Protein AF-A0A9D0Y1A6-F1 (afdb_monomer)

Solvent-accessible surface area (backbone atoms only — not comparable to full-atom values): 5942 Å² total; per-residue (Å²): 106,74,71,55,54,55,48,52,51,50,55,50,51,55,49,52,51,49,52,53,49,53,52,51,54,51,51,54,50,53,52,51,53,51,52,54,50,51,52,52,51,51,55,49,52,53,51,54,50,52,53,52,52,51,48,53,52,53,51,50,50,54,50,50,49,65,60,45,51,59,54,52,51,53,51,50,53,53,50,49,58,61,72,64,57,54,65,71,62,52,53,50,52,48,52,52,51,51,50,53,52,44,69,72,73,51,85,120

Foldseek 3Di:
DVVVVVVVVVVVVVVVVVVVVVVVVVVVVVVVVV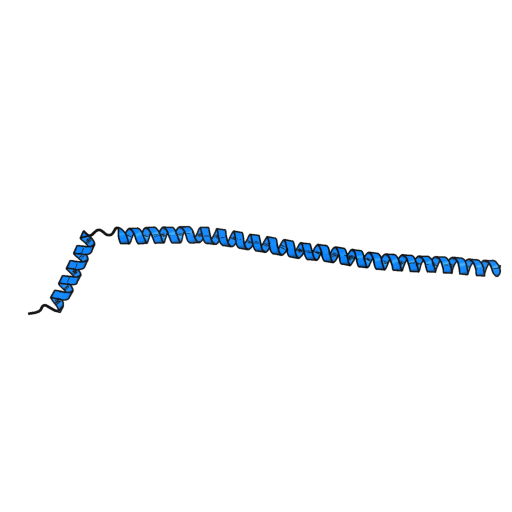VVVVVVVVVVVVVVVVVVVVVVVVVVVVVCCVVVVVVVVVVVVVVVVVVPPDVVVVVVVVVVVVCVVCVVPVPD

Structure (mmCIF, N/CA/C/O backbone):
data_AF-A0A9D0Y1A6-F1
#
_entry.id   AF-A0A9D0Y1A6-F1
#
loop_
_atom_site.group_PDB
_atom_site.id
_atom_site.type_symbol
_atom_site.label_atom_id
_atom_site.label_alt_id
_atom_site.label_comp_id
_atom_site.label_asym_id
_atom_site.label_entity_id
_atom_site.label_seq_id
_atom_site.pdbx_PDB_ins_code
_atom_site.Cartn_x
_atom_site.Cartn_y
_atom_site.Cartn_z
_atom_site.occupancy
_atom_site.B_iso_or_equiv
_atom_site.auth_seq_id
_atom_site.auth_comp_id
_atom_site.auth_asym_id
_atom_site.auth_atom_id
_atom_site.pdbx_PDB_model_num
ATOM 1 N N . MET A 1 1 ? -35.001 5.850 66.887 1.00 63.34 1 MET A N 1
ATOM 2 C CA . MET A 1 1 ? -33.701 5.145 66.980 1.00 63.34 1 MET A CA 1
ATOM 3 C C . MET A 1 1 ? -33.624 3.909 66.078 1.00 63.34 1 MET A C 1
ATOM 5 O O . MET A 1 1 ? -33.193 4.070 64.949 1.00 63.34 1 MET A O 1
ATOM 9 N N . ALA A 1 2 ? -34.078 2.707 66.466 1.00 77.06 2 ALA 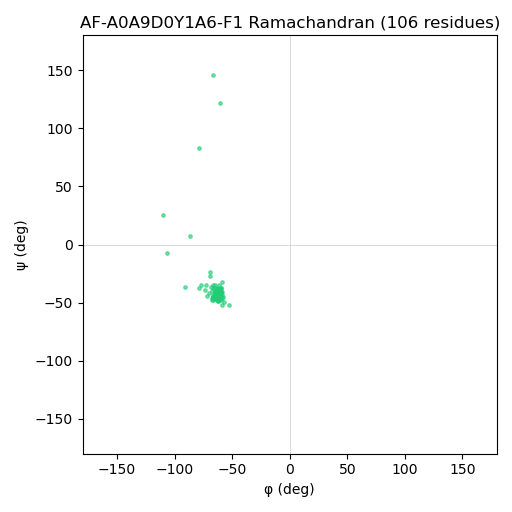A N 1
ATOM 10 C CA . ALA A 1 2 ? -33.880 1.499 65.633 1.00 77.06 2 ALA A CA 1
ATOM 11 C C . ALA A 1 2 ? -34.563 1.553 64.245 1.00 77.06 2 ALA A C 1
ATOM 13 O O . ALA A 1 2 ? -33.975 1.169 63.241 1.00 77.06 2 ALA A O 1
ATOM 14 N N . LYS A 1 3 ? -35.787 2.095 64.168 1.00 81.19 3 LYS A N 1
ATOM 15 C CA . LYS A 1 3 ? -36.520 2.270 62.897 1.00 81.19 3 LYS A CA 1
ATOM 16 C C . LYS A 1 3 ? -35.868 3.281 61.945 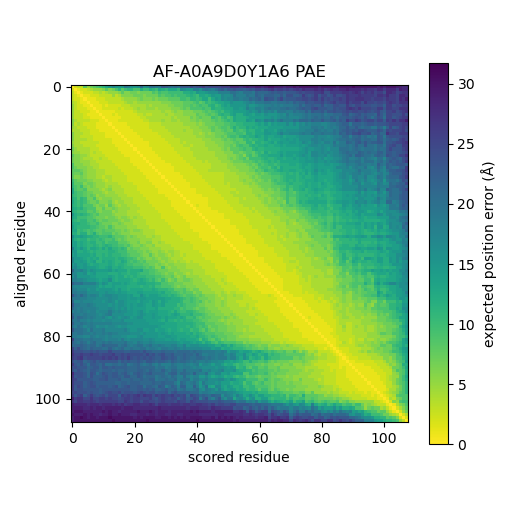1.00 81.19 3 LYS A C 1
ATOM 18 O O . LYS A 1 3 ? -35.932 3.097 60.736 1.00 81.19 3 LYS A O 1
ATOM 23 N N . GLU A 1 4 ? -35.257 4.333 62.483 1.00 84.50 4 GLU A N 1
ATOM 24 C CA . GLU A 1 4 ? -34.555 5.353 61.687 1.00 84.50 4 GLU A CA 1
ATOM 25 C C . GLU A 1 4 ? -33.231 4.815 61.153 1.00 84.50 4 GLU A C 1
ATOM 27 O O . GLU A 1 4 ? -32.922 5.036 59.989 1.00 84.50 4 GLU A O 1
ATOM 32 N N . ALA A 1 5 ? -32.503 4.035 61.959 1.00 86.00 5 ALA A N 1
ATOM 33 C CA . ALA A 1 5 ? -31.289 3.358 61.515 1.00 86.00 5 ALA A CA 1
ATOM 34 C C . ALA A 1 5 ? -31.573 2.381 60.361 1.00 86.00 5 ALA A C 1
ATOM 36 O O . ALA A 1 5 ? -30.872 2.400 59.356 1.00 86.00 5 ALA A O 1
ATOM 37 N N . ILE A 1 6 ? -32.648 1.588 60.457 1.00 86.62 6 ILE A N 1
ATOM 38 C CA . ILE A 1 6 ? -33.062 0.672 59.379 1.00 86.62 6 ILE A CA 1
ATOM 39 C C . ILE A 1 6 ? -33.441 1.441 58.107 1.00 86.62 6 ILE A C 1
ATOM 41 O O . ILE A 1 6 ? -33.084 1.023 57.009 1.00 86.62 6 ILE A O 1
ATOM 45 N N . LYS A 1 7 ? -34.149 2.569 58.241 1.00 91.69 7 LYS A N 1
ATOM 46 C CA . LYS A 1 7 ? -34.519 3.399 57.090 1.00 91.69 7 LYS A CA 1
ATOM 47 C C . LYS A 1 7 ? -33.286 4.009 56.416 1.00 91.69 7 LYS A C 1
ATOM 49 O O . LYS A 1 7 ? -33.169 3.918 55.205 1.00 91.69 7 LYS A O 1
ATOM 54 N N . SER A 1 8 ? -32.345 4.530 57.203 1.00 91.31 8 SER A N 1
ATOM 55 C CA . SER A 1 8 ? -31.084 5.074 56.690 1.00 91.31 8 SER A CA 1
ATOM 56 C C . SER A 1 8 ? -30.266 4.027 55.938 1.00 91.31 8 SER A C 1
ATOM 58 O O . SER A 1 8 ? -29.726 4.341 54.887 1.00 91.31 8 SER A O 1
ATOM 60 N N . ILE A 1 9 ? -30.189 2.792 56.446 1.00 90.69 9 ILE A N 1
ATOM 61 C CA . ILE A 1 9 ? -29.485 1.698 55.761 1.00 90.69 9 ILE A CA 1
ATOM 62 C C . ILE A 1 9 ? -30.143 1.407 54.413 1.00 90.69 9 ILE A C 1
ATOM 64 O O . ILE A 1 9 ? -29.447 1.301 53.410 1.00 90.69 9 ILE A O 1
ATOM 68 N N . LYS A 1 10 ? -31.477 1.337 54.376 1.00 93.50 10 LYS A N 1
ATOM 69 C CA . LYS A 1 10 ? -32.219 1.086 53.140 1.00 93.50 10 LYS A CA 1
ATOM 70 C C . LYS A 1 10 ? -32.032 2.203 52.107 1.00 93.50 10 LYS A C 1
ATOM 72 O O . LYS A 1 10 ? -31.816 1.914 50.937 1.00 93.50 10 LYS A O 1
ATOM 77 N N . ASP A 1 11 ? -32.067 3.460 52.545 1.00 94.44 11 ASP A N 1
ATOM 78 C CA . ASP A 1 11 ? -31.848 4.612 51.666 1.00 94.44 11 ASP A CA 1
ATOM 79 C C . ASP A 1 11 ? -30.415 4.592 51.083 1.00 94.44 11 ASP A C 1
A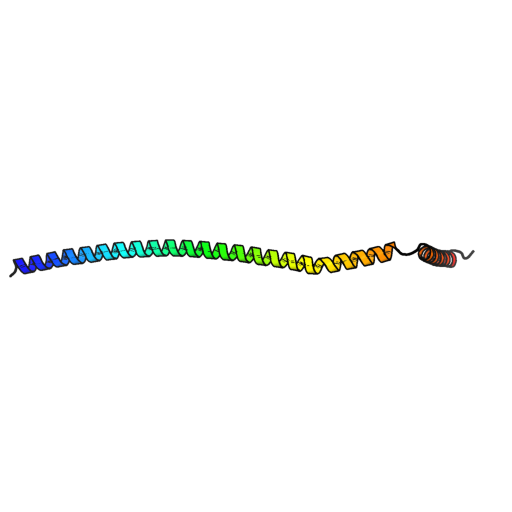TOM 81 O O . ASP A 1 11 ? -30.224 4.845 49.893 1.00 94.44 11 ASP A O 1
ATOM 85 N N . THR A 1 12 ? -29.412 4.210 51.886 1.00 93.44 12 THR A N 1
ATOM 86 C CA . THR A 1 12 ? -28.028 4.015 51.418 1.00 93.44 12 THR A CA 1
ATOM 87 C C . THR A 1 12 ? -27.891 2.824 50.463 1.00 93.44 12 THR A C 1
ATOM 89 O O . THR A 1 12 ? -27.171 2.922 49.472 1.00 93.44 12 THR A O 1
ATOM 92 N N . GLU A 1 13 ? -28.577 1.705 50.709 1.00 93.50 13 GLU A N 1
ATOM 93 C CA . GLU A 1 13 ? -28.586 0.552 49.794 1.00 93.50 13 GLU A CA 1
ATOM 94 C C . GLU A 1 13 ? -29.163 0.920 48.421 1.00 93.50 13 GLU A C 1
ATOM 96 O O . GLU A 1 13 ? -28.582 0.564 47.393 1.00 93.50 13 GLU A O 1
ATOM 101 N N . ASP A 1 14 ? -30.266 1.671 48.393 1.00 95.19 14 ASP A N 1
ATOM 102 C CA . ASP A 1 14 ? -30.880 2.145 47.151 1.00 95.19 14 ASP A CA 1
ATOM 103 C C . ASP A 1 14 ? -29.952 3.122 46.401 1.00 95.19 14 ASP A C 1
ATOM 105 O O . ASP A 1 14 ? -29.842 3.067 45.171 1.00 95.19 14 ASP A O 1
ATOM 109 N N . GLU A 1 15 ? -29.223 3.977 47.123 1.00 95.69 15 GLU A N 1
ATOM 110 C CA . GLU A 1 15 ? -28.238 4.891 46.539 1.00 95.69 15 GLU A CA 1
ATOM 111 C C . GLU A 1 15 ? -27.033 4.152 45.939 1.00 95.69 15 GLU A C 1
ATOM 113 O O . GLU A 1 15 ? -26.651 4.422 44.797 1.00 95.69 15 GLU A O 1
ATOM 118 N N . VAL A 1 16 ? -26.482 3.168 46.654 1.00 95.00 16 VAL A N 1
ATOM 119 C CA . VAL A 1 16 ? -25.402 2.307 46.148 1.00 95.00 16 VAL A CA 1
ATOM 120 C C . VAL A 1 16 ? -25.856 1.533 44.914 1.00 95.00 16 VAL A C 1
ATOM 122 O O . VAL A 1 16 ? -25.102 1.404 43.949 1.00 95.00 16 VAL A O 1
ATOM 125 N N . LYS A 1 17 ? -27.102 1.053 44.905 1.00 95.94 17 LYS A N 1
ATOM 126 C CA . LYS A 1 17 ? -27.661 0.329 43.765 1.00 95.94 17 LYS A CA 1
ATOM 127 C C . LYS A 1 17 ? -27.768 1.211 42.522 1.00 95.94 17 LYS A C 1
ATOM 129 O O . LYS A 1 17 ? -27.405 0.752 41.441 1.00 95.94 17 LYS A O 1
ATOM 134 N N . ARG A 1 18 ? -28.190 2.474 42.668 1.00 96.31 18 ARG A N 1
ATOM 135 C CA . ARG A 1 18 ? -28.157 3.447 41.560 1.00 96.31 18 ARG A CA 1
ATOM 136 C C . ARG A 1 18 ? -26.738 3.708 41.078 1.00 96.31 18 ARG A C 1
ATOM 138 O O . ARG A 1 18 ? -26.505 3.620 39.881 1.00 96.31 18 ARG A O 1
ATOM 145 N N . MET A 1 19 ? -25.792 3.956 41.987 1.00 96.31 19 MET A N 1
ATOM 146 C CA . MET A 1 19 ? -24.395 4.204 41.605 1.00 96.31 19 MET A CA 1
ATOM 147 C C . MET A 1 19 ? -23.795 3.028 40.828 1.00 96.31 19 MET A C 1
ATOM 149 O O . MET A 1 19 ? -23.104 3.233 39.834 1.00 96.31 19 MET A O 1
ATOM 153 N N . LEU A 1 20 ? -24.079 1.789 41.241 1.00 95.88 20 LEU A N 1
ATOM 154 C CA . LEU A 1 20 ? -23.642 0.596 40.513 1.00 95.88 20 LEU A CA 1
ATOM 155 C C . LEU A 1 20 ? -24.265 0.510 39.119 1.00 95.88 20 LEU A C 1
ATOM 157 O O . LEU A 1 20 ? -23.587 0.128 38.163 1.00 95.88 20 LEU A O 1
ATOM 161 N N . GLN A 1 21 ? -25.543 0.861 38.998 1.00 96.56 21 GLN A N 1
ATOM 162 C CA . GLN A 1 21 ? -26.249 0.838 37.726 1.00 96.56 21 GLN A CA 1
ATOM 163 C C . GLN A 1 21 ? -25.697 1.902 36.765 1.00 96.56 21 GLN A C 1
ATOM 165 O O . GLN A 1 21 ? -25.315 1.567 3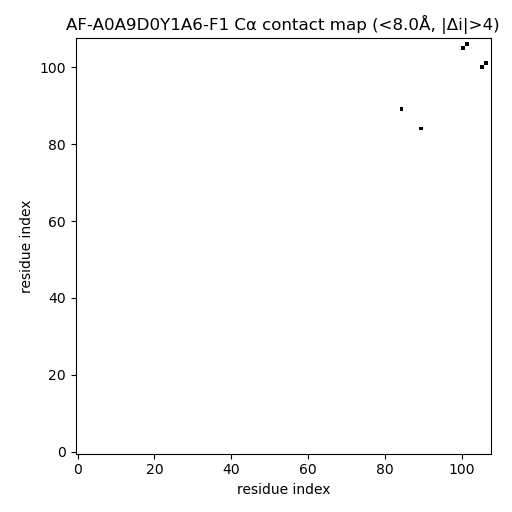5.647 1.00 96.56 21 GLN A O 1
ATOM 170 N N . GLU A 1 22 ? -25.525 3.138 37.239 1.00 96.62 22 GLU A N 1
ATOM 171 C CA . GLU A 1 22 ? -24.919 4.240 36.481 1.00 96.62 22 GLU A CA 1
ATOM 172 C C . GLU A 1 22 ? -23.479 3.922 36.058 1.00 96.62 22 GLU A C 1
ATOM 174 O O . GLU A 1 22 ? -23.109 4.133 34.904 1.00 96.62 22 GLU A O 1
ATOM 179 N N . ALA A 1 23 ? -22.666 3.355 36.955 1.00 96.19 23 ALA A N 1
ATOM 180 C CA . ALA A 1 23 ? -21.298 2.952 36.634 1.00 96.19 23 ALA A CA 1
ATOM 181 C C . ALA A 1 23 ? -21.257 1.848 35.566 1.00 96.19 23 ALA A C 1
ATOM 183 O O . ALA A 1 23 ? -20.392 1.861 34.688 1.00 96.19 23 ALA A O 1
ATOM 184 N N . THR A 1 24 ? -22.202 0.906 35.617 1.00 96.00 24 THR A N 1
ATOM 185 C CA . THR A 1 24 ? -22.308 -0.172 34.625 1.00 96.00 24 THR A CA 1
ATOM 186 C C . THR A 1 24 ? -22.708 0.383 33.260 1.00 96.00 24 THR A C 1
ATOM 188 O O . THR A 1 24 ? -22.081 0.050 32.255 1.00 96.00 24 THR A O 1
ATOM 191 N N . GLU A 1 25 ? -23.706 1.266 33.215 1.00 96.62 25 GLU A N 1
ATOM 192 C CA . GLU A 1 25 ? -24.154 1.918 31.980 1.00 96.62 25 GLU A CA 1
ATOM 193 C C . GLU A 1 25 ? -23.049 2.793 31.370 1.00 96.62 25 GLU A C 1
ATOM 195 O O . GLU A 1 25 ? -22.779 2.708 30.171 1.00 96.62 25 GLU A O 1
ATOM 200 N N . ALA A 1 26 ? -22.336 3.563 32.196 1.00 96.62 26 ALA A N 1
ATOM 201 C CA . ALA A 1 26 ? -21.199 4.366 31.756 1.00 96.62 26 ALA A CA 1
ATOM 202 C C . ALA A 1 26 ? -20.059 3.503 31.193 1.00 96.62 26 ALA A C 1
ATOM 204 O O . ALA A 1 26 ? -19.461 3.859 30.177 1.00 96.62 26 ALA A O 1
ATOM 205 N N . ALA A 1 27 ? -19.774 2.352 31.809 1.00 96.44 27 ALA A N 1
ATOM 206 C CA . ALA A 1 27 ? -18.753 1.427 31.323 1.00 96.44 27 ALA A CA 1
ATOM 207 C C . ALA A 1 27 ? -19.120 0.824 29.958 1.00 96.44 27 ALA A C 1
ATOM 209 O O . ALA A 1 27 ? -18.263 0.737 29.075 1.00 96.44 27 ALA A O 1
ATOM 210 N N . VAL A 1 28 ? -20.387 0.440 29.762 1.00 97.00 28 VAL A N 1
ATOM 211 C CA . VAL A 1 28 ? -20.878 -0.056 28.465 1.00 97.00 28 VAL A CA 1
ATOM 212 C C . VAL A 1 28 ? -20.751 1.029 27.402 1.00 97.00 28 VAL A C 1
ATOM 214 O O . VAL A 1 28 ? -20.149 0.786 26.359 1.00 97.00 28 VAL A O 1
ATOM 217 N N . LYS A 1 29 ? -21.221 2.244 27.700 1.00 97.19 29 LYS A N 1
ATOM 218 C CA . LYS A 1 29 ? -21.152 3.369 26.767 1.00 97.19 29 LYS A CA 1
ATOM 219 C C . LYS A 1 29 ? -19.711 3.718 26.389 1.00 97.19 29 LYS A C 1
ATOM 221 O O . LYS A 1 29 ? -19.402 3.872 25.214 1.00 97.19 29 LYS A O 1
ATOM 226 N N . SER A 1 30 ? -18.810 3.772 27.370 1.00 96.88 30 SER A N 1
ATOM 227 C CA . SER A 1 30 ? -17.388 4.038 27.129 1.00 96.88 30 SER A CA 1
ATOM 228 C C . SER A 1 30 ? -16.752 2.978 26.226 1.00 96.88 30 SER A C 1
ATOM 230 O O . SER A 1 30 ? -15.952 3.307 25.350 1.00 96.88 30 SER A O 1
ATOM 232 N N . LYS A 1 31 ? -17.132 1.706 26.394 1.00 96.75 31 LYS A N 1
ATOM 233 C CA . LYS A 1 31 ? -16.673 0.624 25.521 1.00 96.75 31 LYS A CA 1
ATOM 234 C C . LYS A 1 31 ? -17.189 0.792 24.091 1.00 96.75 31 LYS A C 1
ATOM 236 O O . LYS A 1 31 ? -16.423 0.590 23.154 1.00 96.75 31 LYS A O 1
ATOM 241 N N . GLU A 1 32 ? -18.461 1.132 23.917 1.00 96.88 32 GLU A N 1
ATOM 242 C CA . GLU A 1 32 ? -19.061 1.347 22.594 1.00 96.88 32 GLU A CA 1
ATOM 243 C C . GLU A 1 32 ? -18.416 2.533 21.869 1.00 96.88 32 GLU A C 1
ATOM 245 O O . GLU A 1 32 ? -17.995 2.386 20.722 1.00 96.88 32 GLU A O 1
ATOM 250 N N . GLU A 1 33 ? -18.233 3.661 22.560 1.00 97.06 33 GLU A N 1
ATOM 251 C CA . GLU A 1 33 ? -17.541 4.844 22.031 1.00 97.06 33 GLU A CA 1
ATOM 252 C C . GLU A 1 33 ? -16.095 4.514 21.622 1.00 97.06 33 GLU A C 1
ATOM 254 O O . GLU A 1 33 ? -15.635 4.934 20.559 1.00 97.06 33 GLU A O 1
ATOM 259 N N . ALA A 1 34 ? -15.385 3.711 22.422 1.00 96.56 34 ALA A N 1
ATOM 260 C CA . ALA A 1 34 ? -14.030 3.271 22.097 1.00 96.56 34 ALA A CA 1
ATOM 261 C C . ALA A 1 34 ? -13.985 2.369 20.851 1.00 96.56 34 ALA A C 1
ATOM 263 O O . ALA A 1 34 ? -13.073 2.501 20.036 1.00 96.56 34 ALA A O 1
ATOM 264 N N . ILE A 1 35 ? -14.962 1.471 20.684 1.00 96.88 35 ILE A N 1
ATOM 265 C CA . ILE A 1 35 ? -15.069 0.609 19.497 1.00 96.88 35 ILE A CA 1
ATOM 266 C C . ILE A 1 35 ? -15.369 1.450 18.253 1.00 96.88 35 ILE A C 1
ATOM 268 O O . ILE A 1 35 ? -14.729 1.257 17.221 1.00 96.88 35 ILE A O 1
ATOM 272 N N . GLU A 1 36 ? -16.304 2.398 18.345 1.00 97.44 36 GLU A N 1
ATOM 273 C CA . GLU A 1 36 ? -16.645 3.282 17.229 1.00 97.44 36 GLU A CA 1
ATOM 274 C C . GLU A 1 36 ? -15.445 4.144 16.816 1.00 97.44 36 GLU A C 1
ATOM 276 O O . GLU A 1 36 ? -15.134 4.258 15.628 1.00 97.44 36 GLU A O 1
ATOM 281 N N . PHE A 1 37 ? -14.738 4.719 17.791 1.00 97.19 37 PHE A N 1
ATOM 282 C CA . PHE A 1 37 ? -13.537 5.507 17.537 1.00 97.19 37 PHE A CA 1
ATOM 283 C C . PHE A 1 37 ? -12.432 4.666 16.887 1.00 97.19 37 PHE A C 1
ATOM 285 O O . PHE A 1 37 ? -11.841 5.092 15.897 1.00 97.19 37 PHE A O 1
ATOM 292 N N . ALA A 1 38 ? -12.193 3.453 17.391 1.00 96.38 38 ALA A N 1
ATOM 293 C CA . ALA A 1 38 ? -11.210 2.543 16.813 1.00 96.38 38 ALA A CA 1
ATOM 294 C C . ALA A 1 38 ? -11.558 2.155 15.366 1.00 96.38 38 ALA A C 1
ATOM 296 O O . ALA A 1 38 ? -10.663 2.107 14.526 1.00 96.38 38 ALA A O 1
ATOM 297 N N . GLY A 1 39 ? -12.841 1.926 15.063 1.00 97.25 39 GLY A N 1
ATOM 298 C CA . GLY A 1 39 ? -13.303 1.665 13.697 1.00 97.25 39 GLY A CA 1
ATOM 299 C C . GLY A 1 39 ? -13.030 2.842 12.760 1.00 97.25 39 GLY A C 1
ATOM 300 O O . GLY A 1 39 ? -12.430 2.661 11.704 1.00 97.25 39 GLY A O 1
ATOM 301 N N . LYS A 1 40 ? -13.373 4.065 13.184 1.00 97.38 40 LYS A N 1
ATOM 302 C CA . LYS A 1 40 ? -13.110 5.281 12.398 1.00 97.38 40 LYS A CA 1
ATOM 303 C C . LYS A 1 40 ? -11.621 5.505 12.146 1.00 97.38 40 LYS A C 1
ATOM 305 O O . LYS A 1 40 ? -11.242 5.841 11.029 1.00 97.38 40 LYS A O 1
ATOM 310 N N . GLU A 1 41 ? -10.780 5.326 13.163 1.00 97.56 41 GLU A N 1
ATOM 311 C CA . GLU A 1 41 ? -9.331 5.481 13.001 1.00 97.56 41 GLU A CA 1
ATOM 312 C C . GLU A 1 41 ? -8.736 4.382 12.117 1.00 97.56 41 GLU A C 1
ATOM 314 O O . GLU A 1 41 ? -7.863 4.672 11.304 1.00 97.56 41 GLU A O 1
ATOM 319 N N . TYR A 1 42 ? -9.235 3.146 12.208 1.00 97.06 42 TYR A N 1
ATOM 320 C CA . TYR A 1 42 ? -8.836 2.075 11.298 1.00 97.06 42 TYR A CA 1
ATOM 321 C C . TYR A 1 42 ? -9.141 2.438 9.840 1.00 97.06 42 TYR A C 1
ATOM 323 O O . TYR A 1 42 ? -8.236 2.417 9.004 1.00 97.06 42 TYR A O 1
ATOM 331 N N . ASP A 1 43 ? -10.378 2.843 9.548 1.00 97.69 43 ASP A N 1
ATOM 332 C CA . ASP A 1 43 ? -10.787 3.236 8.196 1.00 97.69 43 ASP A CA 1
ATOM 333 C C . ASP A 1 43 ? -9.963 4.426 7.685 1.00 97.69 43 ASP A C 1
ATOM 335 O O . ASP A 1 43 ? -9.542 4.453 6.525 1.00 97.69 43 ASP A O 1
ATOM 339 N N . ARG A 1 44 ? -9.664 5.389 8.566 1.00 97.69 44 ARG A N 1
ATOM 340 C CA . ARG A 1 44 ? -8.820 6.543 8.246 1.00 97.69 44 ARG A CA 1
ATOM 341 C C . ARG A 1 44 ? -7.399 6.126 7.870 1.00 97.69 44 ARG A C 1
ATOM 343 O O . ARG A 1 44 ? -6.882 6.602 6.863 1.00 97.69 44 ARG A O 1
ATOM 350 N N . ILE A 1 45 ? -6.785 5.223 8.636 1.00 97.75 45 ILE A N 1
ATOM 351 C CA . ILE A 1 45 ? -5.435 4.710 8.362 1.00 97.75 45 ILE A CA 1
ATOM 352 C C . ILE A 1 45 ? -5.394 3.987 7.013 1.00 97.75 45 ILE A C 1
ATOM 354 O O . ILE A 1 45 ? -4.464 4.199 6.236 1.00 97.75 45 ILE A O 1
ATOM 358 N N . ILE A 1 46 ? -6.396 3.152 6.716 1.00 97.75 46 ILE A N 1
ATOM 359 C CA . ILE A 1 46 ? -6.475 2.452 5.427 1.00 97.75 46 ILE A CA 1
ATOM 360 C C . ILE A 1 46 ? -6.598 3.455 4.279 1.00 97.75 46 ILE A C 1
ATOM 362 O O . ILE A 1 46 ? -5.840 3.368 3.313 1.00 97.75 46 ILE A O 1
ATOM 366 N N . PHE A 1 47 ? -7.478 4.449 4.406 1.00 97.62 47 PHE A N 1
ATOM 367 C CA . PHE A 1 47 ? -7.640 5.491 3.395 1.00 97.62 47 PHE A CA 1
ATOM 368 C C . PHE A 1 47 ? -6.345 6.288 3.159 1.00 97.62 47 PHE A C 1
ATOM 370 O O . PHE A 1 47 ? -5.922 6.467 2.017 1.00 97.62 47 PHE A O 1
ATOM 377 N N . GLU A 1 48 ? -5.676 6.731 4.227 1.00 97.31 48 GLU A N 1
ATOM 378 C CA . GLU A 1 48 ? -4.405 7.462 4.137 1.00 97.31 48 GLU A CA 1
ATOM 379 C C . GLU A 1 48 ? -3.302 6.617 3.478 1.00 97.31 48 GLU A C 1
ATOM 381 O O . GLU A 1 48 ? -2.512 7.130 2.676 1.00 97.31 48 GLU A O 1
ATOM 386 N N . ALA A 1 49 ? -3.261 5.314 3.769 1.00 96.62 49 ALA A N 1
ATOM 387 C CA . ALA A 1 49 ? -2.316 4.387 3.157 1.00 96.62 49 ALA A CA 1
ATOM 388 C C . ALA A 1 49 ? -2.586 4.199 1.655 1.00 96.62 49 ALA A C 1
ATOM 390 O O . ALA A 1 49 ? -1.649 4.232 0.853 1.00 96.62 49 ALA A O 1
ATOM 391 N N . GLU A 1 50 ? -3.851 4.047 1.256 1.00 97.06 50 GLU A N 1
ATOM 392 C CA . GLU A 1 50 ? -4.241 3.929 -0.152 1.00 97.06 50 GLU A CA 1
ATOM 393 C C . GLU A 1 50 ? -3.907 5.192 -0.951 1.00 97.06 50 GLU A C 1
ATOM 395 O O . GLU A 1 50 ? -3.354 5.102 -2.051 1.00 97.06 50 GLU A O 1
ATOM 400 N N . GLU A 1 51 ? -4.196 6.373 -0.404 1.00 97.25 51 GLU A N 1
ATOM 401 C CA . GLU A 1 51 ? -3.859 7.643 -1.052 1.00 97.25 51 GLU A CA 1
ATOM 402 C C . GLU A 1 51 ? -2.343 7.827 -1.174 1.00 97.25 51 GLU A C 1
ATOM 404 O O . GLU A 1 51 ? -1.844 8.206 -2.238 1.00 97.25 51 GLU A O 1
ATOM 409 N N . SER A 1 52 ? -1.587 7.466 -0.135 1.00 96.50 52 SER A N 1
ATOM 410 C CA . SER A 1 52 ? -0.121 7.491 -0.178 1.00 96.50 52 SER A CA 1
ATOM 411 C C . SER A 1 52 ? 0.428 6.556 -1.260 1.00 96.50 52 SER A C 1
ATOM 413 O O . SER A 1 52 ? 1.302 6.946 -2.036 1.00 96.50 52 SER A O 1
ATOM 415 N N . ALA A 1 53 ? -0.120 5.345 -1.382 1.00 96.25 53 ALA A N 1
ATOM 416 C CA . ALA A 1 53 ? 0.277 4.396 -2.420 1.00 96.25 53 ALA A CA 1
ATOM 417 C C . ALA A 1 53 ? -0.024 4.920 -3.836 1.00 96.25 53 ALA A C 1
ATOM 419 O O . ALA A 1 53 ? 0.807 4.789 -4.741 1.00 96.25 53 ALA A O 1
ATOM 420 N N . LYS A 1 54 ? -1.183 5.561 -4.042 1.00 96.88 54 LYS A N 1
ATOM 421 C CA . LYS A 1 54 ? -1.523 6.206 -5.322 1.00 96.88 54 LYS A CA 1
ATOM 422 C C . LYS A 1 54 ? -0.546 7.328 -5.665 1.00 96.88 54 LYS A C 1
ATOM 424 O O . LYS A 1 54 ? -0.133 7.432 -6.821 1.00 96.88 54 LYS A O 1
ATOM 429 N N . MET A 1 55 ? -0.159 8.138 -4.682 1.00 96.69 55 MET A N 1
ATOM 430 C CA . MET A 1 55 ? 0.811 9.217 -4.873 1.00 96.69 55 MET A CA 1
ATOM 431 C C . MET A 1 55 ? 2.185 8.682 -5.278 1.00 96.69 55 MET A C 1
ATOM 433 O O . MET A 1 55 ? 2.718 9.124 -6.295 1.00 96.69 55 MET A O 1
ATOM 437 N N . ILE A 1 56 ? 2.699 7.666 -4.578 1.00 96.50 56 ILE A N 1
ATOM 438 C CA . ILE A 1 56 ? 3.980 7.020 -4.912 1.00 96.50 56 ILE A CA 1
ATOM 439 C C . ILE A 1 56 ? 3.957 6.458 -6.337 1.00 96.50 56 ILE A C 1
ATOM 441 O O . ILE A 1 56 ? 4.895 6.670 -7.107 1.00 96.50 56 ILE A O 1
ATOM 445 N N . ASN A 1 57 ? 2.874 5.779 -6.727 1.00 95.44 57 ASN A N 1
ATOM 446 C CA . ASN A 1 57 ? 2.734 5.250 -8.085 1.00 95.44 57 ASN A CA 1
ATOM 447 C C . ASN A 1 57 ? 2.736 6.363 -9.136 1.00 95.44 57 ASN A C 1
ATOM 449 O O . ASN A 1 57 ? 3.391 6.244 -10.170 1.00 95.44 57 ASN A O 1
ATOM 453 N N . LYS A 1 58 ? 2.022 7.461 -8.878 1.00 96.62 58 LYS A N 1
ATOM 454 C CA . LYS A 1 58 ? 1.957 8.596 -9.800 1.00 96.62 58 LYS A CA 1
ATOM 455 C C . LYS A 1 58 ? 3.313 9.284 -9.957 1.00 96.62 58 LYS A C 1
ATOM 457 O O . LYS A 1 58 ? 3.688 9.635 -11.074 1.00 96.62 58 LYS A O 1
ATOM 462 N N . GLU A 1 59 ? 4.044 9.467 -8.861 1.00 96.38 59 GLU A N 1
ATOM 463 C CA . GLU A 1 59 ? 5.405 10.012 -8.887 1.00 96.38 59 GLU A CA 1
ATOM 464 C C . GLU A 1 59 ? 6.357 9.088 -9.645 1.00 96.38 59 GLU A C 1
ATOM 466 O O . GLU A 1 59 ? 7.077 9.555 -10.524 1.00 96.38 59 GLU A O 1
ATOM 471 N N . SER A 1 60 ? 6.267 7.780 -9.402 1.00 95.00 60 SER A N 1
ATOM 472 C CA . SER A 1 60 ? 7.079 6.770 -10.089 1.00 95.00 60 SER A CA 1
ATOM 473 C C . SER A 1 60 ? 6.838 6.761 -11.603 1.00 95.00 60 SER A C 1
ATOM 475 O O . SER A 1 60 ? 7.789 6.688 -12.377 1.00 95.00 60 SER A O 1
ATOM 477 N N . ILE A 1 61 ? 5.581 6.882 -12.051 1.00 95.62 61 ILE A N 1
ATOM 478 C CA . ILE A 1 61 ? 5.249 6.989 -13.484 1.00 95.62 61 ILE A CA 1
ATOM 479 C C . ILE A 1 61 ? 5.860 8.259 -14.077 1.00 95.62 61 ILE A C 1
ATOM 481 O O . ILE A 1 61 ? 6.496 8.204 -15.127 1.00 95.62 61 ILE A O 1
ATOM 485 N N . LYS A 1 62 ? 5.711 9.397 -13.395 1.00 96.00 62 LYS A N 1
ATOM 486 C CA . LYS A 1 62 ? 6.250 10.676 -13.866 1.00 96.00 62 LYS A CA 1
ATOM 487 C C . LYS A 1 62 ? 7.778 10.651 -13.960 1.00 96.00 62 LYS A C 1
ATOM 489 O O . LYS A 1 62 ? 8.343 11.179 -14.915 1.00 96.00 62 LYS A O 1
ATOM 494 N N . GLU A 1 63 ? 8.450 10.048 -12.986 1.00 95.12 63 GLU A N 1
ATOM 495 C CA . GLU A 1 63 ? 9.901 9.872 -13.007 1.00 95.12 63 GLU A CA 1
ATOM 496 C C . GLU A 1 63 ? 10.332 8.937 -14.143 1.00 95.12 63 GLU A C 1
ATOM 498 O O . GLU A 1 63 ? 11.245 9.265 -14.902 1.00 95.12 63 GLU A O 1
ATOM 503 N N . ALA A 1 64 ? 9.626 7.820 -14.332 1.00 94.31 64 ALA A N 1
ATOM 504 C CA . ALA A 1 64 ? 9.883 6.904 -15.436 1.00 94.31 64 ALA A CA 1
ATOM 505 C C . ALA A 1 64 ? 9.701 7.583 -16.803 1.00 94.31 64 ALA A C 1
ATOM 507 O O . ALA A 1 64 ? 10.513 7.373 -17.703 1.00 94.31 64 ALA A O 1
ATOM 508 N N . GLU A 1 65 ? 8.682 8.427 -16.973 1.00 94.44 65 GLU A N 1
ATOM 509 C CA . GLU A 1 65 ? 8.486 9.234 -18.183 1.00 94.44 65 GLU A CA 1
ATOM 510 C C . GLU A 1 65 ? 9.644 10.217 -18.401 1.00 94.44 65 GLU A C 1
ATOM 512 O O . GLU A 1 65 ? 10.185 10.294 -19.505 1.00 94.44 65 GLU A O 1
ATOM 517 N N . LEU A 1 66 ? 10.080 10.916 -17.349 1.00 96.06 66 LEU A N 1
ATOM 518 C CA . LEU A 1 66 ? 11.201 11.857 -17.418 1.00 96.06 66 LEU A CA 1
ATOM 519 C C . LEU A 1 66 ? 12.520 11.180 -17.803 1.00 96.06 66 LEU A C 1
ATOM 521 O O . LEU A 1 66 ? 13.300 11.755 -18.558 1.00 96.06 66 LEU A O 1
ATOM 525 N N . ILE A 1 67 ? 12.771 9.968 -17.306 1.00 95.31 67 ILE A N 1
ATOM 526 C CA . ILE A 1 67 ? 13.987 9.207 -17.622 1.00 95.31 67 ILE A CA 1
ATOM 527 C C . ILE A 1 67 ? 13.884 8.552 -19.005 1.00 95.31 67 ILE A C 1
ATOM 529 O O . ILE A 1 67 ? 14.870 8.496 -19.739 1.00 95.31 67 ILE A O 1
ATOM 533 N N . SER A 1 68 ? 12.708 8.054 -19.392 1.00 94.50 68 SER A N 1
ATOM 534 C CA . SER A 1 68 ? 12.539 7.318 -20.652 1.00 94.50 68 SER A CA 1
ATOM 535 C C . SER A 1 68 ? 12.494 8.220 -21.884 1.00 94.50 68 SER A C 1
ATOM 537 O O . SER A 1 68 ? 13.035 7.839 -22.921 1.00 94.50 68 SER A O 1
ATOM 539 N N . GLN A 1 69 ? 11.919 9.423 -21.792 1.00 96.00 69 GLN A N 1
ATOM 540 C CA . GLN A 1 69 ? 11.870 10.375 -22.907 1.00 96.00 69 GLN A CA 1
ATOM 541 C C . GLN A 1 69 ? 13.239 10.668 -23.549 1.00 96.00 69 GLN A C 1
ATOM 543 O O . GLN A 1 69 ? 13.348 10.511 -24.769 1.00 96.00 69 GLN A O 1
ATOM 548 N N . PRO A 1 70 ? 14.297 11.043 -22.800 1.00 95.00 70 PRO A N 1
ATOM 549 C CA . PRO A 1 70 ? 15.601 11.308 -23.399 1.00 95.00 70 PRO A CA 1
ATOM 550 C C . PRO A 1 70 ? 16.220 10.050 -24.017 1.00 95.00 70 PRO A C 1
ATOM 552 O O . PRO A 1 70 ? 16.829 10.144 -25.078 1.00 95.00 70 PRO A O 1
ATOM 555 N N . ILE A 1 71 ? 16.013 8.869 -23.422 1.00 96.00 71 ILE A N 1
ATOM 556 C CA . ILE A 1 71 ? 16.507 7.594 -23.969 1.00 96.00 71 ILE A CA 1
ATOM 557 C C . ILE A 1 71 ? 15.853 7.303 -25.325 1.00 96.00 71 ILE A C 1
ATOM 559 O O . ILE A 1 71 ? 16.535 6.935 -26.283 1.00 96.00 71 ILE A O 1
ATOM 563 N N . ILE A 1 72 ? 14.534 7.491 -25.424 1.00 94.56 72 ILE A N 1
ATOM 564 C CA . ILE A 1 72 ? 13.787 7.301 -26.673 1.00 94.56 72 ILE A CA 1
ATOM 565 C C . ILE A 1 72 ? 14.250 8.311 -27.726 1.00 94.56 72 ILE A C 1
ATOM 567 O O . ILE A 1 72 ? 14.484 7.938 -28.876 1.00 94.56 72 ILE A O 1
ATOM 571 N N . GLN A 1 73 ? 14.424 9.576 -27.340 1.00 96.12 73 GLN A N 1
ATOM 572 C CA . GLN A 1 73 ? 14.874 10.627 -28.247 1.00 96.12 73 GLN A CA 1
ATOM 573 C C . GLN A 1 73 ? 16.291 10.358 -28.770 1.00 96.12 73 GLN A C 1
ATOM 575 O O . GLN A 1 73 ? 16.529 10.444 -29.974 1.00 96.12 73 GLN A O 1
ATOM 580 N N . GLU A 1 74 ? 17.219 9.972 -27.894 1.00 96.44 74 GLU A N 1
ATOM 581 C CA . GLU A 1 74 ? 18.580 9.596 -28.276 1.00 96.44 74 GLU A CA 1
ATOM 582 C C . GLU A 1 74 ? 18.583 8.374 -29.205 1.00 96.44 74 GLU A C 1
ATOM 584 O O . GLU A 1 74 ? 19.276 8.365 -30.224 1.00 96.44 74 GLU A O 1
ATOM 589 N N . GLY A 1 75 ? 17.775 7.358 -28.888 1.00 95.50 75 GLY A N 1
ATOM 590 C CA . GLY A 1 75 ? 17.594 6.181 -29.733 1.00 95.50 75 GLY A CA 1
ATOM 591 C C . GLY A 1 75 ? 17.075 6.539 -31.127 1.00 95.50 75 GLY A C 1
ATOM 592 O O . GLY A 1 75 ? 17.613 6.053 -32.123 1.00 95.50 75 GLY A O 1
ATOM 593 N N . SER A 1 76 ? 16.090 7.437 -31.208 1.00 95.69 76 SER A N 1
ATOM 594 C CA . SER A 1 76 ? 15.536 7.920 -32.476 1.00 95.69 76 SER A CA 1
ATOM 595 C C . SER A 1 76 ? 16.581 8.662 -33.308 1.00 95.69 76 SER A C 1
ATOM 597 O O . SER A 1 76 ? 16.733 8.371 -34.491 1.00 95.69 76 SER A O 1
ATOM 599 N N . LEU A 1 77 ? 17.346 9.570 -32.693 1.00 96.31 77 LEU A N 1
ATOM 600 C CA . LEU A 1 77 ? 18.410 10.312 -33.380 1.00 96.31 77 LEU A CA 1
ATOM 601 C C . LEU A 1 77 ? 19.511 9.379 -33.897 1.00 96.31 77 LEU A C 1
ATOM 603 O O . LEU A 1 77 ? 19.993 9.539 -35.016 1.00 96.31 77 LEU A O 1
ATOM 607 N N . LYS A 1 78 ? 19.896 8.371 -33.107 1.00 95.75 78 LYS A N 1
ATOM 608 C CA . LYS A 1 78 ? 20.864 7.350 -33.532 1.00 95.75 78 LYS A CA 1
ATOM 609 C C . LYS A 1 78 ? 20.341 6.520 -34.704 1.00 95.75 78 LYS A C 1
ATOM 611 O O . LYS A 1 78 ? 21.095 6.257 -35.637 1.00 95.75 78 LYS A O 1
ATOM 616 N N . ALA A 1 79 ? 19.070 6.121 -34.674 1.00 94.75 79 ALA A N 1
ATOM 617 C CA . ALA A 1 79 ? 18.450 5.385 -35.771 1.00 94.75 79 ALA A CA 1
ATOM 618 C C . ALA A 1 79 ? 18.399 6.229 -37.054 1.00 94.75 79 ALA A C 1
ATOM 620 O O . ALA A 1 79 ? 18.779 5.752 -38.122 1.00 94.75 79 ALA A O 1
ATOM 621 N N . GLU A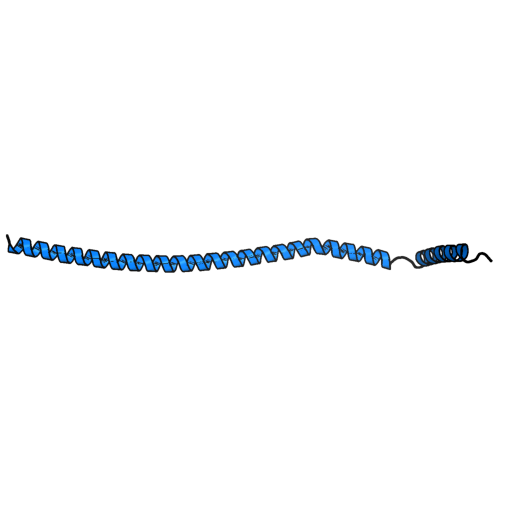 1 80 ? 18.012 7.499 -36.944 1.00 95.50 80 GLU A N 1
ATOM 622 C CA . GLU A 1 80 ? 18.000 8.441 -38.064 1.00 95.50 80 GLU A CA 1
ATOM 623 C C . GLU A 1 80 ? 19.407 8.669 -38.635 1.00 95.50 80 GLU A C 1
ATOM 625 O O . GLU A 1 80 ? 19.591 8.679 -39.852 1.00 95.50 80 GLU A O 1
ATOM 630 N N . ALA A 1 81 ? 20.432 8.761 -37.783 1.00 94.19 81 ALA A N 1
ATOM 631 C CA . ALA A 1 81 ? 21.824 8.863 -38.219 1.00 94.19 81 ALA A CA 1
ATOM 632 C C . ALA A 1 81 ? 22.292 7.634 -39.023 1.00 94.19 81 ALA A C 1
ATOM 634 O O . ALA A 1 81 ? 23.076 7.774 -39.959 1.00 94.19 81 ALA A O 1
ATOM 635 N N . ILE A 1 82 ? 21.806 6.435 -38.686 1.00 91.56 82 ILE A N 1
ATOM 636 C CA . ILE A 1 82 ? 22.089 5.211 -39.452 1.00 91.56 82 ILE A CA 1
ATOM 637 C C . ILE A 1 82 ? 21.333 5.224 -40.785 1.00 91.56 82 ILE A C 1
ATOM 639 O O . ILE A 1 82 ? 21.910 4.907 -41.822 1.00 91.56 82 ILE A O 1
ATOM 643 N N . LEU A 1 83 ? 20.054 5.603 -40.775 1.00 91.31 83 LEU A N 1
ATOM 644 C CA . LEU A 1 83 ? 19.219 5.636 -41.981 1.00 91.31 83 LEU A CA 1
ATOM 645 C C . LEU A 1 83 ? 19.638 6.732 -42.970 1.00 91.31 83 LEU A C 1
ATOM 647 O O . LEU A 1 83 ? 19.425 6.588 -44.167 1.00 91.31 83 LEU A O 1
ATOM 651 N N . SER A 1 84 ? 20.248 7.812 -42.482 1.00 92.69 84 SER A N 1
ATOM 652 C CA . SER A 1 84 ? 20.746 8.929 -43.296 1.00 92.69 84 SER A CA 1
ATOM 653 C C . SER A 1 84 ? 22.164 8.720 -43.838 1.00 92.69 84 SER A C 1
ATOM 655 O O . SER A 1 84 ? 22.742 9.638 -44.431 1.00 92.69 84 SER A O 1
ATOM 657 N N . ILE A 1 85 ? 22.747 7.525 -43.667 1.00 92.25 85 ILE A N 1
ATOM 658 C CA . ILE A 1 85 ? 24.003 7.178 -44.334 1.00 92.25 85 ILE A CA 1
ATOM 659 C C . ILE A 1 85 ? 23.776 7.248 -45.844 1.00 92.25 85 ILE A C 1
ATOM 661 O O . ILE A 1 85 ? 22.927 6.559 -46.398 1.00 92.25 85 ILE A O 1
ATOM 665 N N . LYS A 1 86 ? 24.562 8.095 -46.504 1.00 90.38 86 LYS A N 1
ATOM 666 C CA . LYS A 1 86 ? 24.496 8.297 -47.948 1.00 90.38 86 LYS A CA 1
ATOM 667 C C . LYS A 1 86 ? 24.939 7.049 -48.718 1.00 90.38 86 LYS A C 1
ATOM 669 O O . LYS A 1 86 ? 25.887 6.365 -48.320 1.00 90.38 86 LYS A O 1
ATOM 674 N N . ASP A 1 87 ? 24.302 6.831 -49.864 1.00 87.31 87 ASP A N 1
ATOM 675 C CA . ASP A 1 87 ? 24.563 5.694 -50.753 1.00 87.31 87 ASP A CA 1
ATOM 676 C C . ASP A 1 87 ? 26.017 5.633 -51.238 1.00 87.31 87 ASP A C 1
ATOM 678 O O . ASP A 1 87 ? 26.574 4.550 -51.372 1.00 87.31 87 ASP A O 1
ATOM 682 N N . ASP A 1 88 ? 26.684 6.778 -51.408 1.00 88.94 88 ASP A N 1
ATOM 683 C CA . ASP A 1 88 ? 28.094 6.844 -51.813 1.00 88.94 88 ASP A CA 1
ATOM 684 C C . ASP A 1 88 ? 29.032 6.127 -50.824 1.00 88.94 88 ASP A C 1
ATOM 686 O O . ASP A 1 88 ? 29.949 5.407 -51.233 1.00 88.94 88 ASP A O 1
ATOM 690 N N . ARG A 1 89 ? 28.772 6.260 -49.519 1.00 88.88 89 ARG A N 1
ATOM 691 C CA . ARG A 1 89 ? 29.516 5.568 -48.459 1.00 88.88 89 ARG A CA 1
ATOM 692 C C . ARG A 1 89 ? 29.187 4.081 -48.400 1.00 88.88 89 ARG A C 1
ATOM 694 O O 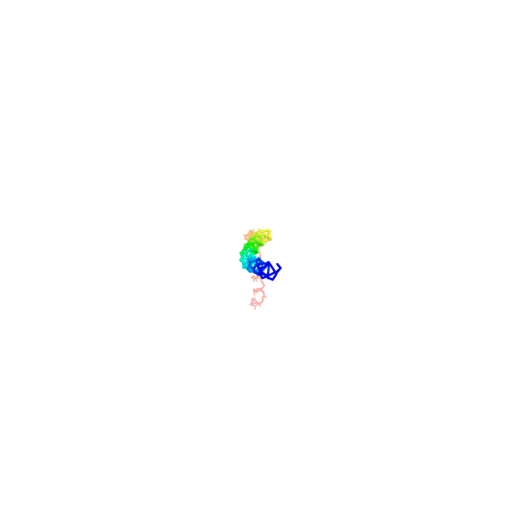. ARG A 1 89 ? 30.071 3.277 -48.096 1.00 88.88 89 ARG A O 1
ATOM 701 N N . LEU A 1 90 ? 27.938 3.712 -48.679 1.00 90.19 90 LEU A N 1
ATOM 702 C CA . LEU A 1 90 ? 27.529 2.309 -48.768 1.00 90.19 90 LEU A CA 1
ATOM 703 C C . LEU A 1 90 ? 28.198 1.635 -49.971 1.00 90.19 90 LEU A C 1
ATOM 705 O O . LEU A 1 90 ? 28.793 0.570 -49.822 1.00 90.19 90 LEU A O 1
ATOM 709 N N . ASP A 1 91 ? 28.212 2.297 -51.125 1.00 90.88 91 ASP A N 1
ATOM 710 C CA . ASP A 1 91 ? 28.872 1.835 -52.346 1.00 90.88 91 ASP A CA 1
ATOM 711 C C . ASP A 1 91 ? 30.386 1.686 -52.173 1.00 90.88 91 ASP A C 1
ATOM 713 O O . ASP A 1 91 ? 31.006 0.769 -52.722 1.00 90.88 91 ASP A O 1
ATOM 717 N N . GLU A 1 92 ? 31.021 2.594 -51.431 1.00 91.81 92 GLU A N 1
ATOM 718 C CA . GLU A 1 92 ? 32.434 2.473 -51.076 1.00 91.81 92 GLU A CA 1
ATOM 719 C C . GLU A 1 92 ? 32.681 1.243 -50.190 1.00 91.81 92 GLU A C 1
ATOM 721 O O . GLU A 1 92 ? 33.586 0.449 -50.473 1.00 91.81 92 GLU A O 1
ATOM 726 N N . ALA A 1 93 ? 31.849 1.034 -49.165 1.00 89.19 93 ALA A N 1
ATOM 727 C CA . ALA A 1 93 ? 31.940 -0.130 -48.290 1.00 89.19 93 ALA A CA 1
ATOM 728 C C . ALA A 1 93 ? 31.750 -1.445 -49.0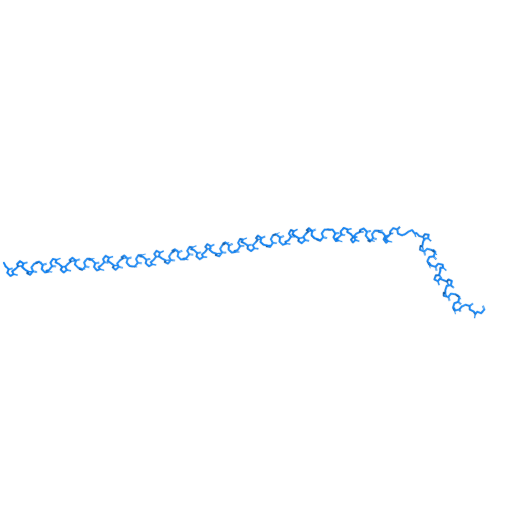66 1.00 89.19 93 ALA A C 1
ATOM 730 O O . ALA A 1 93 ? 32.556 -2.368 -48.916 1.00 89.19 93 ALA A O 1
ATOM 731 N N . VAL A 1 94 ? 30.755 -1.508 -49.960 1.00 91.25 94 VAL A N 1
ATOM 732 C CA . VAL A 1 94 ? 30.534 -2.647 -50.864 1.00 91.25 94 VAL A CA 1
ATOM 733 C C . VAL A 1 94 ? 31.778 -2.895 -51.714 1.00 91.25 94 VAL A C 1
ATOM 735 O O . VAL A 1 94 ? 32.292 -4.010 -51.726 1.00 91.25 94 VAL A O 1
ATOM 738 N N . ARG A 1 95 ? 32.345 -1.861 -52.350 1.00 90.31 95 ARG A N 1
ATOM 739 C CA . ARG A 1 95 ? 33.564 -1.994 -53.169 1.00 90.31 95 ARG A CA 1
ATOM 740 C C . ARG A 1 95 ? 34.771 -2.503 -52.383 1.00 90.31 95 ARG A C 1
ATOM 742 O O . ARG A 1 95 ? 35.580 -3.257 -52.930 1.00 90.31 95 ARG A O 1
ATOM 749 N N . ILE A 1 96 ? 34.937 -2.096 -51.126 1.00 90.50 96 ILE A N 1
ATOM 750 C CA . ILE A 1 96 ? 35.999 -2.614 -50.248 1.00 90.50 96 ILE A CA 1
ATOM 751 C C . ILE A 1 96 ? 35.779 -4.106 -49.971 1.00 90.50 96 ILE A C 1
ATOM 753 O O . ILE A 1 96 ? 36.714 -4.896 -50.118 1.00 90.50 96 ILE A O 1
ATOM 757 N N . ILE A 1 97 ? 34.553 -4.501 -49.619 1.00 88.31 97 ILE A N 1
ATOM 758 C CA . ILE A 1 97 ? 34.203 -5.900 -49.343 1.00 88.31 97 ILE A CA 1
ATOM 759 C C . ILE A 1 97 ? 34.403 -6.758 -50.595 1.00 88.31 97 ILE A C 1
ATOM 761 O O . ILE A 1 97 ? 35.085 -7.780 -50.524 1.00 88.31 97 ILE A O 1
ATOM 765 N N . THR A 1 98 ? 33.897 -6.326 -51.753 1.00 86.75 98 THR A N 1
ATOM 766 C CA . THR A 1 98 ? 34.063 -7.040 -53.025 1.00 86.75 98 THR A CA 1
ATOM 767 C C . THR A 1 98 ? 35.538 -7.214 -53.372 1.00 86.75 98 THR A C 1
ATOM 769 O O . THR A 1 98 ? 35.947 -8.329 -53.679 1.00 86.75 98 THR A O 1
ATOM 772 N N . ARG A 1 99 ? 36.373 -6.168 -53.253 1.00 83.94 99 ARG A N 1
ATOM 773 C CA . ARG A 1 99 ? 37.827 -6.296 -53.472 1.00 83.94 99 ARG A CA 1
ATOM 774 C C . ARG A 1 99 ? 38.476 -7.295 -52.524 1.00 83.94 99 ARG A C 1
ATOM 776 O O . ARG A 1 99 ? 39.371 -8.018 -52.940 1.00 83.94 99 ARG A O 1
ATOM 783 N N . ARG A 1 100 ? 38.039 -7.355 -51.266 1.00 82.81 100 ARG A N 1
ATOM 784 C CA . ARG A 1 100 ? 38.579 -8.304 -50.288 1.00 82.81 100 ARG A CA 1
ATOM 785 C C . ARG A 1 100 ? 38.169 -9.742 -50.601 1.00 82.81 100 ARG A C 1
ATOM 787 O O . ARG A 1 100 ? 39.010 -10.625 -50.529 1.00 82.81 100 ARG A O 1
ATOM 794 N N . VAL A 1 101 ? 36.917 -9.977 -50.992 1.00 80.88 101 VAL A N 1
ATOM 795 C CA . VAL A 1 101 ? 36.437 -11.311 -51.393 1.00 80.88 101 VAL A CA 1
ATOM 796 C C . VAL A 1 101 ? 37.111 -11.765 -52.686 1.00 80.88 101 VAL A C 1
ATOM 798 O O . VAL A 1 101 ? 37.634 -12.874 -52.743 1.00 80.88 101 VAL A O 1
ATOM 801 N N . VAL A 1 102 ? 37.158 -10.903 -53.704 1.00 78.25 102 VAL A N 1
ATOM 802 C CA . VAL A 1 102 ? 37.814 -11.200 -54.986 1.00 78.25 102 VAL A CA 1
ATOM 803 C C . VAL A 1 102 ? 39.328 -11.346 -54.807 1.00 78.25 102 VAL A C 1
ATOM 805 O O . VAL A 1 102 ? 39.914 -12.234 -55.398 1.00 78.25 102 VAL A O 1
ATOM 808 N N . GLY A 1 103 ? 39.977 -10.564 -53.944 1.00 68.06 103 GLY A N 1
ATOM 809 C CA . GLY A 1 103 ? 41.410 -10.710 -53.663 1.00 68.06 103 GLY A CA 1
ATOM 810 C C . GLY A 1 103 ? 41.779 -11.986 -52.893 1.00 68.06 103 GLY A C 1
ATOM 811 O O . GLY A 1 103 ? 42.915 -12.437 -52.985 1.00 68.06 103 GLY A O 1
ATOM 812 N N . VAL A 1 104 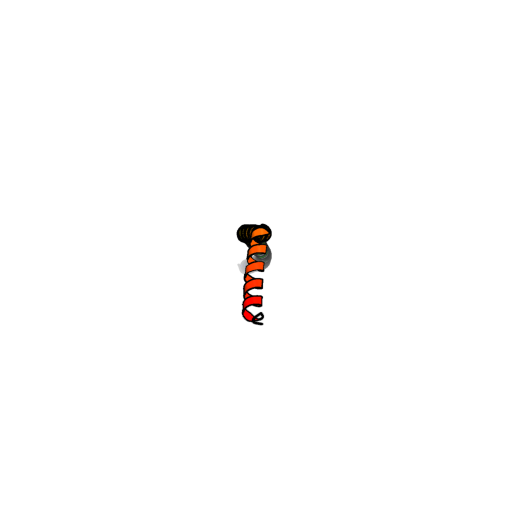? 40.837 -12.576 -52.146 1.00 61.06 104 VAL A N 1
ATOM 813 C CA . VAL A 1 104 ? 41.039 -13.838 -51.406 1.00 61.06 104 VAL A CA 1
ATOM 814 C C . VAL A 1 104 ? 40.651 -15.064 -52.246 1.00 61.06 104 VAL A C 1
ATOM 816 O O . VAL A 1 104 ? 41.329 -16.083 -52.165 1.00 61.06 104 VAL A O 1
ATOM 819 N N . ASN A 1 105 ? 39.602 -14.971 -53.074 1.00 57.59 105 ASN A N 1
ATOM 820 C CA . ASN A 1 105 ? 39.060 -16.093 -53.861 1.00 57.59 105 ASN A CA 1
ATOM 821 C C . ASN A 1 105 ? 39.374 -16.030 -55.368 1.00 57.59 105 ASN A C 1
ATOM 823 O O . ASN A 1 105 ? 39.039 -16.956 -56.100 1.00 57.59 105 ASN A O 1
ATOM 827 N N . GLY A 1 106 ? 39.953 -14.932 -55.847 1.00 52.50 106 GLY A N 1
ATOM 828 C CA . GLY A 1 106 ? 40.140 -14.619 -57.266 1.00 52.50 106 GLY A CA 1
ATOM 829 C C . GLY A 1 106 ? 41.591 -14.666 -57.730 1.00 52.50 106 GLY A C 1
ATOM 830 O O . GLY A 1 106 ? 41.919 -14.007 -58.708 1.00 52.50 106 GLY A O 1
ATOM 831 N N . ASN A 1 107 ? 42.453 -15.439 -57.063 1.00 47.06 107 ASN A N 1
ATOM 832 C CA . ASN A 1 107 ? 43.671 -15.915 -57.714 1.00 47.06 107 ASN A CA 1
ATOM 833 C C . ASN A 1 107 ? 43.314 -17.104 -58.616 1.00 47.06 107 ASN A C 1
ATOM 835 O O . ASN A 1 107 ? 43.468 -18.265 -58.236 1.00 47.06 107 ASN A O 1
ATOM 839 N N . SER A 1 108 ? 42.848 -16.772 -59.819 1.00 52.38 108 SER A N 1
ATOM 840 C CA . SER A 1 108 ? 43.315 -17.414 -61.043 1.00 52.38 108 SER A CA 1
ATOM 841 C C . SER A 1 108 ? 43.612 -16.347 -62.083 1.00 52.38 108 SER A C 1
ATOM 843 O O . SER A 1 108 ? 42.888 -15.328 -62.106 1.00 52.38 108 SER A O 1
#

pLDDT: mean 91.4, std 10.09, range [47.06, 97.75]

Secondary structure (DSSP, 8-state):
-HHHHHHHHHHHHHHHHHHHHHHHHHHHHHHHHHHHHHHHHHHHHHHHHHHHHHHHHHHHHHHHHHHHHHHHHHHHHHHHHHHT--HHHHHHHHHHHHHHHHHHH---

Mean predicted aligned error: 10.83 Å

Sequence (108 aa):
MAKEAIKSIKDTEDEVKRMLQEATEAAVKSKEEAIEFAGKEYDRIIFEAEESAKMINKESIKEAELISQPIIQEGSLKAEAILSIKDDRLDEAVRIITRRVVGVNGNS

Radius of gyration: 45.31 Å; Cα contacts (8 Å, |Δi|>4): 3; chains: 1; bounding box: 80×29×128 Å